Protein AF-M0NDG3-F1 (afdb_monomer_lite)

Organism: NCBI:txid1227457

Secondary structure (DSSP, 8-state):
----------------------------------------------HHHHS--------HHHHHHHHHHHHHHHHHHHHTTPPP--IIIIIHHHHHHHHHHHHHH--HHHHHHHHHHHH--

Sequence (121 aa):
MSDDWGDASGIEGNYEDDEEESNEMNETAETNSLNGTNETRKTKTNIKEEWNGRTIYVPDEILDELEDTYLESQLKLRKAGQDEFKKNRHFYPLVVQFGLEALSDADDDEIQTRLAEISDE

Foldseek 3Di:
DDDDPDDDDDDPDPPPDDDDDDDPPDPDDDDDDDDDDDDDDPPPDDCVVVDDDDDDDDDPVVVVVLVVVLVVVQVVCVVVVHDRDDCVPPSVVVVVVVVVVVVVPDDPVRVVVVVCVRVVD

Radius of gyration: 22.17 Å; chains: 1; bounding box: 44×66×52 Å

InterPro domains:
  IPR058474 Domain of unknown function DUF8160 [PF26492] (1-120)

Structure (mmCIF, N/CA/C/O backbone):
data_AF-M0NDG3-F1
#
_entry.id   AF-M0NDG3-F1
#
loop_
_atom_site.group_PDB
_atom_site.id
_atom_site.type_symbol
_atom_site.label_atom_id
_atom_site.label_alt_id
_atom_site.label_comp_id
_atom_site.label_asym_id
_atom_site.label_entity_id
_atom_site.label_seq_id
_atom_site.pdbx_PDB_ins_code
_atom_site.Cartn_x
_atom_site.Cartn_y
_atom_site.Cartn_z
_atom_site.occupancy
_atom_site.B_iso_or_equiv
_atom_site.auth_seq_id
_atom_site.auth_comp_id
_atom_site.auth_asym_id
_atom_site.auth_atom_id
_atom_site.pdbx_PDB_model_num
ATOM 1 N N . MET A 1 1 ? -21.869 48.438 -16.225 1.00 44.00 1 MET A N 1
ATOM 2 C CA . MET A 1 1 ? -22.841 47.901 -15.256 1.00 44.00 1 MET A CA 1
ATOM 3 C C . MET A 1 1 ? -22.377 46.486 -14.994 1.00 44.00 1 MET A C 1
ATOM 5 O O . MET A 1 1 ? -22.236 45.751 -15.960 1.00 44.00 1 MET A O 1
ATOM 9 N N . SER A 1 2 ? -21.942 46.223 -13.764 1.00 44.12 2 SER A N 1
ATOM 10 C CA . SER A 1 2 ? -21.355 44.956 -13.328 1.00 44.12 2 SER A CA 1
ATOM 11 C C . SER A 1 2 ? -22.461 44.069 -12.766 1.00 44.12 2 SER A C 1
ATOM 13 O O . SER A 1 2 ? -23.219 44.551 -11.931 1.00 44.12 2 SER A O 1
ATOM 15 N N . ASP A 1 3 ? -22.520 42.815 -13.197 1.00 57.31 3 ASP A N 1
ATOM 16 C CA . ASP A 1 3 ? -23.228 41.730 -12.510 1.00 57.31 3 ASP A CA 1
ATOM 17 C C . ASP A 1 3 ? -22.161 41.046 -11.627 1.00 57.31 3 ASP A C 1
ATOM 19 O O . ASP A 1 3 ? -21.238 40.429 -12.153 1.00 57.31 3 ASP A O 1
ATOM 23 N N . ASP A 1 4 ? -22.003 41.339 -10.334 1.00 45.69 4 ASP A N 1
ATOM 24 C CA . ASP A 1 4 ? -22.879 41.055 -9.181 1.00 45.69 4 ASP A CA 1
ATOM 25 C C . ASP A 1 4 ? -23.364 39.599 -9.103 1.00 45.69 4 ASP A C 1
ATOM 27 O O . ASP A 1 4 ? -24.552 39.300 -9.140 1.00 45.69 4 ASP A O 1
ATOM 31 N N . TRP A 1 5 ? -22.406 38.675 -8.993 1.00 57.19 5 TRP A N 1
ATOM 32 C CA . TRP A 1 5 ? -22.648 37.348 -8.429 1.00 57.19 5 TRP A CA 1
ATOM 33 C C . TRP A 1 5 ? -22.132 37.33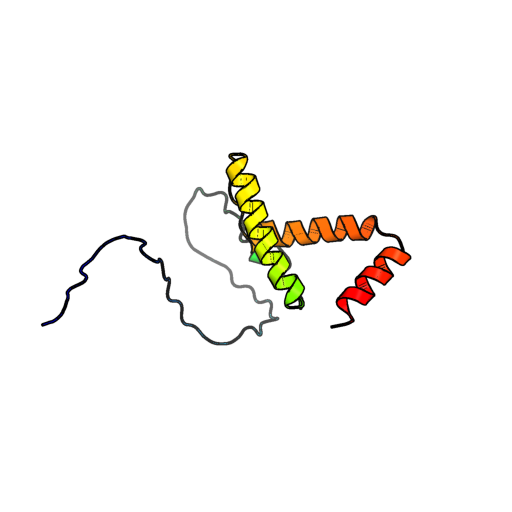2 -6.993 1.00 57.19 5 TRP A C 1
ATOM 35 O O . TRP A 1 5 ? -20.989 36.967 -6.720 1.00 57.19 5 TRP A O 1
ATOM 45 N N . GLY A 1 6 ? -22.993 37.804 -6.094 1.00 42.00 6 GLY A N 1
ATOM 46 C CA . GLY A 1 6 ? -22.851 37.649 -4.657 1.00 42.00 6 GLY A CA 1
ATOM 47 C C . GLY A 1 6 ? -23.224 36.235 -4.204 1.00 42.00 6 GLY A C 1
ATOM 48 O O . GLY A 1 6 ? -24.318 35.751 -4.472 1.00 42.00 6 GLY A O 1
ATOM 49 N N . ASP A 1 7 ? -22.272 35.643 -3.492 1.00 48.56 7 ASP A N 1
ATOM 50 C CA . ASP A 1 7 ? -22.421 34.901 -2.240 1.00 48.56 7 ASP A CA 1
ATOM 51 C C . ASP A 1 7 ? -23.220 33.581 -2.142 1.00 48.56 7 ASP A C 1
ATOM 53 O O . ASP A 1 7 ? -24.439 33.509 -2.277 1.00 48.56 7 ASP A O 1
ATOM 57 N N . ALA A 1 8 ? -22.458 32.586 -1.663 1.00 46.22 8 ALA A N 1
ATOM 58 C CA . ALA A 1 8 ? -22.769 31.688 -0.546 1.00 46.22 8 ALA A CA 1
ATOM 59 C C . ALA A 1 8 ? -23.136 30.226 -0.856 1.00 46.22 8 ALA A C 1
ATOM 61 O O . ALA A 1 8 ? -24.298 29.839 -0.960 1.00 46.22 8 ALA A O 1
ATOM 62 N N . SER A 1 9 ? -22.103 29.378 -0.832 1.00 45.03 9 SER A N 1
ATOM 63 C CA . SER A 1 9 ? -22.048 28.093 -0.105 1.00 45.03 9 SER A CA 1
ATOM 64 C C . SER A 1 9 ? -20.579 27.641 -0.152 1.00 45.03 9 SER A C 1
ATOM 66 O O . SER A 1 9 ? -20.101 27.217 -1.192 1.00 45.03 9 SER A O 1
ATOM 68 N N . GLY A 1 10 ? -19.747 27.870 0.862 1.00 48.66 10 GLY A N 1
ATOM 69 C CA . GLY A 1 10 ? -19.919 27.334 2.208 1.00 48.66 10 GLY A CA 1
ATOM 70 C C . GLY A 1 10 ? -19.136 26.026 2.369 1.00 48.66 10 GLY A C 1
ATOM 71 O O . GLY A 1 10 ? -19.715 25.022 2.766 1.00 48.66 10 GLY A O 1
ATOM 72 N N . ILE A 1 11 ? -17.840 26.022 2.035 1.00 45.09 11 ILE A N 1
ATOM 73 C CA . ILE A 1 11 ? -16.884 25.085 2.629 1.00 45.09 11 ILE A CA 1
ATOM 74 C C . ILE A 1 11 ? -15.667 25.901 3.061 1.00 45.09 11 ILE A C 1
ATOM 76 O O . ILE A 1 11 ? -14.897 26.422 2.258 1.00 45.09 11 ILE A O 1
ATOM 80 N N . GLU A 1 12 ? -15.617 26.146 4.362 1.00 47.12 12 GLU A N 1
ATOM 81 C CA . GLU A 1 12 ? -14.532 26.816 5.059 1.00 47.12 12 GLU A CA 1
ATOM 82 C C . GLU A 1 12 ? -13.317 25.891 4.973 1.00 47.12 12 GLU A C 1
ATOM 84 O O . GLU A 1 12 ? -13.239 24.861 5.644 1.00 47.12 12 GLU A O 1
ATOM 89 N N . GLY A 1 13 ? -12.425 26.199 4.033 1.00 38.66 13 GLY A N 1
ATOM 90 C CA . GLY A 1 13 ? -11.143 25.530 3.910 1.00 38.66 13 GLY A CA 1
ATOM 91 C C . GLY A 1 13 ? -10.324 25.818 5.158 1.00 38.66 13 GLY A C 1
ATOM 92 O O . GLY A 1 13 ? -9.910 26.953 5.379 1.00 38.66 13 GLY A O 1
ATOM 93 N N . ASN A 1 14 ? -10.091 24.786 5.965 1.00 39.59 14 ASN A N 1
ATOM 94 C CA . ASN A 1 14 ? -9.064 24.809 6.996 1.00 39.59 14 ASN A CA 1
ATOM 95 C C . ASN A 1 14 ? -7.697 24.706 6.304 1.00 39.59 14 ASN A C 1
ATOM 97 O O . ASN A 1 14 ? -7.103 23.631 6.241 1.00 39.59 14 ASN A O 1
ATOM 101 N N . TYR A 1 15 ? -7.256 25.811 5.703 1.00 47.53 15 TYR A N 1
ATOM 102 C CA . TYR A 1 15 ? -5.871 25.999 5.299 1.00 47.53 15 TYR A CA 1
ATOM 103 C C . TYR A 1 15 ? -5.102 26.389 6.560 1.00 47.53 15 TYR A C 1
ATOM 105 O O . TYR A 1 15 ? -5.072 27.556 6.944 1.00 47.53 15 TYR A O 1
ATOM 113 N N . GLU A 1 16 ? -4.542 25.394 7.244 1.00 45.94 16 GLU A N 1
ATOM 114 C CA . GLU A 1 16 ? -3.401 25.647 8.117 1.00 45.94 16 GLU A CA 1
ATOM 115 C C . GLU A 1 16 ? -2.205 25.878 7.190 1.00 45.94 16 GLU A C 1
ATOM 117 O O . GLU A 1 16 ? -1.635 24.956 6.608 1.00 45.94 16 GLU A O 1
ATOM 122 N N . ASP A 1 17 ? -1.971 27.166 6.960 1.00 47.53 17 ASP A N 1
ATOM 123 C CA . ASP A 1 17 ? -0.785 27.763 6.372 1.00 47.53 17 ASP A CA 1
ATOM 124 C C . ASP A 1 17 ? 0.394 27.530 7.327 1.00 47.53 17 ASP A C 1
ATOM 126 O O . ASP A 1 17 ? 0.539 28.239 8.318 1.00 47.53 17 ASP A O 1
ATOM 130 N N . ASP A 1 18 ? 1.189 26.499 7.056 1.00 45.69 18 ASP A N 1
ATOM 131 C CA . ASP A 1 18 ? 2.545 26.358 7.589 1.00 45.69 18 ASP A CA 1
ATOM 132 C C . ASP A 1 18 ? 3.503 26.362 6.388 1.00 45.69 18 ASP A C 1
ATOM 134 O O . ASP A 1 18 ? 3.941 25.325 5.881 1.00 45.69 18 ASP A O 1
ATOM 138 N N . GLU A 1 19 ? 3.791 27.568 5.892 1.00 48.62 19 GLU A N 1
ATOM 139 C CA . GLU A 1 19 ? 5.003 27.839 5.126 1.00 48.62 19 GLU A CA 1
ATOM 140 C C . GLU A 1 19 ? 6.218 27.678 6.053 1.00 48.62 19 GLU A C 1
ATOM 142 O O . GLU A 1 19 ? 6.589 28.622 6.741 1.00 48.62 19 GLU A O 1
ATOM 147 N N . GLU A 1 20 ? 6.887 26.522 6.029 1.00 40.03 20 GLU A N 1
ATOM 148 C CA . GLU A 1 20 ? 8.343 26.477 6.215 1.00 40.03 20 GLU A CA 1
ATOM 149 C C . GLU A 1 20 ? 8.986 25.503 5.219 1.00 40.03 20 GLU A C 1
ATOM 151 O O . GLU A 1 20 ? 8.913 24.277 5.309 1.00 40.03 20 GLU A O 1
ATOM 156 N N . GLU A 1 21 ? 9.616 26.118 4.222 1.00 38.31 21 GLU A N 1
ATOM 157 C CA . GLU A 1 21 ? 10.570 25.530 3.301 1.00 38.31 21 GLU A CA 1
ATOM 158 C C . GLU A 1 21 ? 11.855 25.113 4.046 1.00 38.31 21 GLU A C 1
ATOM 160 O O . GLU A 1 21 ? 12.383 25.841 4.885 1.00 38.31 21 GLU A O 1
ATOM 165 N N . SER A 1 22 ? 12.428 23.996 3.594 1.00 42.53 22 SER A N 1
ATOM 166 C CA . SER A 1 22 ? 13.827 23.563 3.741 1.00 42.53 22 SER A CA 1
ATOM 167 C C . SER A 1 22 ? 14.227 22.677 4.938 1.00 42.53 22 SER A C 1
ATOM 169 O O . SER A 1 22 ? 14.187 23.053 6.104 1.00 42.53 22 SER A O 1
ATOM 171 N N . ASN A 1 23 ? 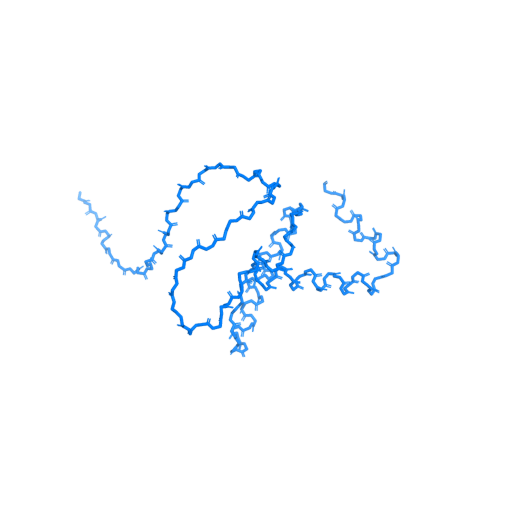14.795 21.527 4.542 1.00 45.31 23 ASN A N 1
ATOM 172 C CA . ASN A 1 23 ? 15.724 20.632 5.248 1.00 45.31 23 ASN A CA 1
ATOM 173 C C . ASN A 1 23 ? 15.146 19.358 5.883 1.00 45.31 23 ASN A C 1
ATOM 175 O O . ASN A 1 23 ? 15.139 19.203 7.099 1.00 45.31 23 ASN A O 1
ATOM 179 N N . GLU A 1 24 ? 14.866 18.349 5.052 1.00 34.59 24 GLU A N 1
ATOM 180 C CA . GLU A 1 24 ? 14.970 16.942 5.473 1.00 34.59 24 GLU A CA 1
ATOM 181 C C . GLU A 1 24 ? 16.303 16.332 5.003 1.00 34.59 24 GLU A C 1
ATOM 183 O O . GLU A 1 24 ? 16.382 15.471 4.132 1.00 34.59 24 GLU A O 1
ATOM 188 N N . MET A 1 25 ? 17.392 16.788 5.623 1.00 47.44 25 MET A N 1
ATOM 189 C CA . MET A 1 25 ? 18.462 15.877 6.020 1.00 47.44 25 MET A CA 1
ATOM 190 C C . MET A 1 25 ? 18.403 15.808 7.538 1.00 47.44 25 MET A C 1
ATOM 192 O O . MET A 1 25 ? 18.797 16.769 8.193 1.00 47.44 25 MET A O 1
ATOM 196 N N . 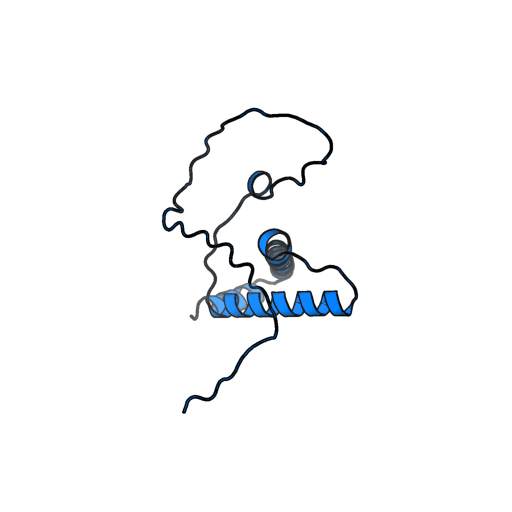ASN A 1 26 ? 17.943 14.697 8.112 1.00 37.59 26 ASN A N 1
ATOM 197 C CA . ASN A 1 26 ? 18.398 14.372 9.456 1.00 37.59 26 ASN A CA 1
ATOM 198 C C . ASN A 1 26 ? 18.363 12.872 9.756 1.00 37.59 26 ASN A C 1
ATOM 200 O O . ASN A 1 26 ? 17.417 12.332 10.324 1.00 37.59 26 ASN A O 1
ATOM 204 N N . GLU A 1 27 ? 19.464 12.216 9.410 1.00 42.31 27 GLU A N 1
ATOM 205 C CA . GLU A 1 27 ? 19.986 11.111 10.196 1.00 42.31 27 GLU A CA 1
ATOM 206 C C . GLU A 1 27 ? 20.777 11.729 11.361 1.00 42.31 27 GLU A C 1
ATOM 208 O O . GLU A 1 27 ? 21.945 12.062 11.202 1.00 42.31 27 GLU A O 1
ATOM 213 N N . THR A 1 28 ? 20.157 11.960 12.522 1.00 35.47 28 THR A N 1
ATOM 214 C CA . THR A 1 28 ? 20.878 12.158 13.793 1.00 35.47 28 THR A CA 1
ATOM 215 C C . THR A 1 28 ? 19.938 11.882 14.963 1.00 35.47 28 THR A C 1
ATOM 217 O O . THR A 1 28 ? 18.957 12.584 15.202 1.00 35.47 28 THR A O 1
ATOM 220 N N . ALA A 1 29 ? 20.262 10.831 15.710 1.00 48.97 29 ALA A N 1
ATOM 221 C CA . ALA A 1 29 ? 19.744 10.607 17.044 1.00 48.97 29 ALA A CA 1
ATOM 222 C C . ALA A 1 29 ? 20.309 11.675 17.984 1.00 48.97 29 ALA A C 1
ATOM 224 O O . ALA A 1 29 ? 21.512 11.667 18.206 1.00 48.97 29 ALA A O 1
ATOM 225 N N . GLU A 1 30 ? 19.470 12.519 18.587 1.00 33.19 30 GLU A N 1
ATOM 226 C CA . GLU A 1 30 ? 19.783 13.147 19.874 1.00 33.19 30 GLU A CA 1
ATOM 227 C C . GLU A 1 30 ? 18.532 13.278 20.746 1.00 33.19 30 GLU A C 1
ATOM 229 O O . GLU A 1 30 ? 17.475 13.774 20.361 1.00 33.19 30 GLU A O 1
ATOM 234 N N . THR A 1 31 ? 18.689 12.763 21.958 1.00 42.78 31 THR A N 1
ATOM 235 C CA . THR A 1 31 ? 17.764 12.804 23.078 1.00 42.78 31 THR A CA 1
ATOM 236 C C . THR A 1 31 ? 17.639 14.222 23.623 1.00 42.78 31 THR A C 1
ATOM 238 O O . THR A 1 31 ? 18.661 14.839 23.915 1.00 42.78 31 THR A O 1
ATOM 241 N N . ASN A 1 32 ? 16.427 14.688 23.930 1.00 40.81 32 ASN A N 1
ATOM 242 C CA . ASN A 1 32 ? 16.274 15.663 25.008 1.00 40.81 32 ASN A CA 1
ATOM 243 C C . ASN A 1 32 ? 14.965 15.456 25.775 1.00 40.81 32 ASN A C 1
ATOM 245 O O . ASN A 1 32 ? 13.887 15.333 25.203 1.00 40.81 32 ASN A O 1
ATOM 249 N N . SER A 1 33 ? 15.101 15.351 27.093 1.00 41.12 33 SER A N 1
ATOM 250 C CA . SER A 1 33 ? 14.068 14.926 28.034 1.00 41.12 33 SER A CA 1
ATOM 251 C C . SER A 1 33 ? 13.614 16.095 28.918 1.00 41.12 33 SER A C 1
ATOM 253 O O . SER A 1 33 ? 14.451 16.902 29.317 1.00 41.12 33 SER A O 1
ATOM 255 N N . LEU A 1 34 ? 12.330 16.044 29.321 1.00 44.66 34 LEU A N 1
ATOM 256 C CA . LEU A 1 34 ? 11.664 16.707 30.471 1.00 44.66 34 LEU A CA 1
ATOM 257 C C . LEU A 1 34 ? 11.261 18.190 30.252 1.00 44.66 34 LEU A C 1
ATOM 259 O O . LEU A 1 34 ? 12.035 18.969 29.723 1.00 44.66 34 LEU A O 1
ATOM 263 N N . ASN A 1 35 ? 10.090 18.706 30.668 1.00 43.69 35 ASN A N 1
ATOM 264 C CA . ASN A 1 35 ? 9.144 18.306 31.723 1.00 43.69 35 ASN A CA 1
ATOM 265 C C . ASN A 1 35 ? 7.823 19.128 31.607 1.00 43.69 35 ASN A C 1
ATOM 267 O O . ASN A 1 35 ? 7.905 20.297 31.233 1.00 43.69 35 ASN A O 1
ATOM 271 N N . GLY A 1 36 ? 6.647 18.615 32.032 1.00 34.69 36 GLY A N 1
ATOM 272 C CA . GLY A 1 36 ? 5.472 19.489 32.278 1.00 34.69 36 GLY A CA 1
ATOM 273 C C . GLY A 1 36 ? 4.039 18.905 32.316 1.00 34.69 36 GLY A C 1
ATOM 274 O O . GLY A 1 36 ? 3.235 19.250 31.465 1.00 34.69 36 GLY A O 1
ATOM 275 N N . THR A 1 37 ? 3.706 18.132 33.360 1.00 38.31 37 THR A N 1
ATOM 276 C CA . THR A 1 37 ? 2.451 18.218 34.165 1.00 38.31 37 THR A CA 1
ATOM 277 C C . THR A 1 37 ? 1.056 17.810 33.596 1.00 38.31 37 THR A C 1
ATOM 279 O O . THR A 1 37 ? 0.478 18.476 32.746 1.00 38.31 37 THR A O 1
ATOM 282 N N . ASN A 1 38 ? 0.455 16.818 34.288 1.00 38.84 38 ASN A N 1
ATOM 283 C CA . ASN A 1 38 ? -0.976 16.482 34.508 1.00 38.84 38 ASN A CA 1
ATOM 284 C C . ASN A 1 38 ? -1.757 15.524 33.568 1.00 38.84 38 ASN A C 1
ATOM 286 O O . ASN A 1 38 ? -2.338 15.903 32.559 1.00 38.84 38 ASN A O 1
ATOM 290 N N . GLU A 1 39 ? -1.839 14.277 34.054 1.00 44.25 39 GLU A N 1
ATOM 291 C CA . GLU A 1 39 ? -3.005 13.385 34.224 1.00 44.25 39 GLU A CA 1
ATOM 292 C C . GLU A 1 39 ? -4.027 13.142 33.087 1.00 44.25 39 GLU A C 1
ATOM 294 O O . GLU A 1 39 ? -4.764 14.009 32.630 1.00 44.25 39 GLU A O 1
ATOM 299 N N . THR A 1 40 ? -4.204 11.844 32.797 1.00 47.12 40 THR A N 1
ATOM 300 C CA . THR A 1 40 ? -5.364 11.189 32.151 1.00 47.12 40 THR A CA 1
ATOM 301 C C . THR A 1 40 ? -5.590 11.379 30.654 1.00 47.12 40 THR A C 1
ATOM 303 O O . THR A 1 40 ? -6.702 11.605 30.192 1.00 47.12 40 THR A O 1
ATOM 306 N N . ARG A 1 41 ? -4.579 11.068 29.846 1.00 48.19 41 ARG A N 1
ATOM 307 C CA . ARG A 1 41 ? -4.813 10.382 28.567 1.00 48.19 41 ARG A CA 1
ATOM 308 C C . ARG A 1 41 ? -3.784 9.270 28.489 1.00 48.19 41 ARG A C 1
ATOM 310 O O . ARG A 1 41 ? -2.600 9.569 28.580 1.00 48.19 41 ARG A O 1
ATOM 317 N N . LYS A 1 42 ? -4.202 8.003 28.359 1.00 51.56 42 LYS A N 1
ATOM 318 C CA . LYS A 1 42 ? -3.300 6.967 27.831 1.00 51.56 42 LYS A CA 1
ATOM 319 C C . LYS A 1 42 ? -2.768 7.553 26.532 1.00 51.56 42 LYS A C 1
ATOM 321 O O . LYS A 1 42 ? -3.544 7.761 25.600 1.00 51.56 42 LYS A O 1
ATOM 326 N N . THR A 1 43 ? -1.520 7.993 26.561 1.00 47.84 43 THR A N 1
ATOM 327 C CA . THR A 1 43 ? -0.916 8.769 25.494 1.00 47.84 43 THR A CA 1
ATOM 328 C C . THR A 1 43 ? -0.980 7.890 24.264 1.00 47.84 43 THR A C 1
ATOM 330 O O . THR A 1 43 ? -0.469 6.774 24.249 1.00 47.84 43 THR A O 1
ATOM 333 N N . LYS A 1 44 ? -1.733 8.343 23.264 1.00 58.25 44 LYS A N 1
ATOM 334 C CA . LYS A 1 44 ? -1.751 7.732 21.944 1.00 58.25 44 LYS A CA 1
ATOM 335 C C . LYS A 1 44 ? -0.308 7.866 21.465 1.00 58.25 44 LYS A C 1
ATOM 337 O O . LYS A 1 44 ? 0.098 8.975 21.134 1.00 58.25 44 LYS A O 1
ATOM 342 N N . THR A 1 45 ? 0.476 6.798 21.586 1.00 60.94 45 THR A N 1
ATOM 343 C CA . THR A 1 45 ? 1.909 6.811 21.293 1.00 60.94 45 THR A CA 1
ATOM 344 C C . THR A 1 45 ? 2.107 7.395 19.898 1.00 60.94 45 THR A C 1
ATOM 346 O O . THR A 1 45 ? 1.379 7.068 18.943 1.00 60.94 45 THR A O 1
ATOM 349 N N . ASN A 1 46 ? 3.001 8.377 19.816 1.00 73.12 46 ASN A N 1
ATOM 350 C CA . ASN A 1 46 ? 3.355 9.022 18.567 1.00 73.12 46 ASN A CA 1
ATOM 351 C C . ASN A 1 46 ? 4.041 7.966 17.695 1.00 73.12 46 ASN A C 1
ATOM 353 O O . ASN A 1 46 ? 5.070 7.429 18.089 1.00 73.12 46 ASN A O 1
ATOM 357 N N . ILE A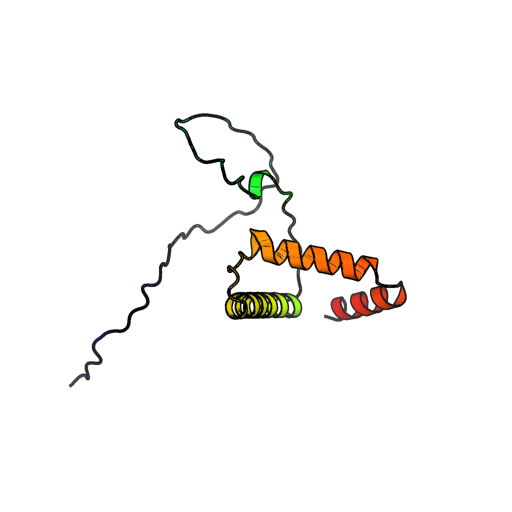 1 47 ? 3.482 7.639 16.524 1.00 74.00 47 ILE A N 1
ATOM 358 C CA . ILE A 1 47 ? 4.071 6.593 15.665 1.00 74.00 47 ILE A CA 1
ATOM 359 C C . ILE A 1 47 ? 5.501 6.885 15.264 1.00 74.00 47 ILE A C 1
ATOM 361 O O . ILE A 1 47 ? 6.251 5.950 15.027 1.00 74.00 47 ILE A O 1
ATOM 365 N N . LYS A 1 48 ? 5.881 8.163 15.207 1.00 72.50 48 LYS A N 1
ATOM 366 C CA . LYS A 1 48 ? 7.244 8.554 14.867 1.00 72.50 48 LYS A CA 1
ATOM 367 C C . LYS A 1 48 ? 8.252 8.134 15.943 1.00 72.50 48 LYS A C 1
ATOM 369 O O . LYS A 1 48 ? 9.422 7.983 15.637 1.00 72.50 48 LYS A O 1
ATOM 374 N N . GLU A 1 49 ? 7.802 7.947 17.184 1.00 73.62 49 GLU A N 1
ATOM 375 C CA . GLU A 1 49 ? 8.641 7.520 18.311 1.00 73.62 49 GLU A CA 1
ATOM 376 C C . GLU A 1 49 ? 8.666 5.993 18.475 1.00 73.62 49 GLU A C 1
ATOM 378 O O . GLU A 1 49 ? 9.601 5.451 19.057 1.00 73.62 49 GLU A O 1
ATOM 383 N N . GLU A 1 50 ? 7.641 5.292 17.981 1.00 80.06 50 GLU A N 1
ATOM 384 C CA . GLU A 1 50 ? 7.478 3.845 18.167 1.00 80.06 50 GLU A CA 1
ATOM 385 C C . GLU A 1 50 ? 7.906 3.033 16.935 1.00 80.06 50 GLU A C 1
ATOM 387 O O . GLU A 1 50 ? 8.314 1.879 17.070 1.00 80.06 50 GLU A O 1
ATOM 392 N N . TRP A 1 51 ? 7.778 3.594 15.729 1.00 87.69 51 TRP A N 1
ATOM 393 C CA . TRP A 1 51 ? 7.963 2.862 14.475 1.00 87.69 51 TRP A CA 1
ATOM 394 C C . TRP A 1 51 ? 9.198 3.334 13.714 1.00 87.69 51 TRP A C 1
ATOM 396 O O . TRP A 1 51 ? 9.513 4.521 13.660 1.00 87.69 51 TRP A O 1
ATOM 406 N N . ASN A 1 52 ? 9.865 2.385 13.058 1.00 86.50 52 ASN A N 1
ATOM 407 C CA . ASN A 1 52 ? 10.995 2.675 12.185 1.00 86.50 52 ASN A CA 1
ATOM 408 C C . ASN A 1 52 ? 10.475 3.179 10.835 1.00 86.50 52 ASN A C 1
ATOM 410 O O . ASN A 1 52 ? 9.943 2.402 10.041 1.00 86.50 52 ASN A O 1
ATOM 414 N N . GLY A 1 53 ? 10.619 4.481 10.587 1.00 86.50 53 GLY A N 1
ATOM 415 C CA . GLY A 1 53 ? 10.321 5.076 9.289 1.00 86.50 53 GLY A CA 1
ATOM 416 C C . GLY A 1 53 ? 11.297 4.592 8.216 1.00 86.50 53 GLY A C 1
ATOM 417 O O . GLY A 1 53 ? 12.491 4.429 8.471 1.00 86.50 53 GLY A O 1
ATOM 418 N N . ARG A 1 54 ? 10.793 4.376 7.000 1.00 88.62 54 ARG A N 1
ATOM 419 C CA . ARG A 1 54 ? 11.612 4.060 5.830 1.00 88.62 54 ARG A CA 1
ATOM 420 C C . ARG A 1 54 ? 11.129 4.873 4.640 1.00 88.62 54 ARG A C 1
ATOM 422 O O . ARG A 1 54 ? 9.944 4.847 4.326 1.00 88.62 54 ARG A O 1
ATOM 429 N N . THR A 1 55 ? 12.060 5.545 3.974 1.00 91.31 55 THR A N 1
ATOM 430 C CA . THR A 1 55 ? 11.810 6.202 2.690 1.00 91.31 55 THR A CA 1
ATOM 431 C C . THR A 1 55 ? 12.067 5.209 1.563 1.00 91.31 55 THR A C 1
ATOM 433 O O . THR A 1 55 ? 13.082 4.504 1.573 1.00 91.31 55 THR A O 1
ATOM 436 N N . ILE A 1 56 ? 11.140 5.148 0.612 1.00 89.38 56 ILE A N 1
ATOM 437 C CA . ILE A 1 56 ? 11.225 4.340 -0.606 1.00 89.38 56 ILE A CA 1
ATOM 438 C C . ILE A 1 56 ? 10.902 5.226 -1.808 1.00 89.38 56 ILE A C 1
ATOM 440 O O . ILE A 1 56 ? 10.143 6.185 -1.677 1.00 89.38 56 ILE A O 1
ATOM 444 N N . TYR A 1 57 ? 11.484 4.904 -2.958 1.00 91.00 57 TYR A N 1
ATOM 445 C CA . TYR A 1 57 ? 11.108 5.506 -4.233 1.00 91.00 57 TYR A CA 1
ATOM 446 C C . TYR A 1 57 ? 10.066 4.608 -4.884 1.00 91.00 57 TYR A C 1
ATOM 448 O O . TYR A 1 57 ? 10.250 3.392 -4.932 1.00 91.00 57 TYR A O 1
ATOM 456 N N . VAL A 1 58 ? 8.971 5.211 -5.326 1.00 90.75 58 VAL A N 1
ATOM 457 C CA . VAL A 1 58 ? 7.842 4.526 -5.950 1.00 90.75 58 VAL A CA 1
ATOM 458 C C . VAL A 1 58 ? 7.609 5.216 -7.293 1.00 90.75 58 VAL A C 1
ATOM 460 O O . VAL A 1 58 ? 7.578 6.448 -7.294 1.00 90.75 58 VAL A O 1
ATOM 463 N N . PRO A 1 59 ? 7.505 4.469 -8.404 1.00 92.12 59 PRO A N 1
ATOM 464 C CA . PRO A 1 59 ? 7.168 5.049 -9.698 1.00 92.12 59 PRO A CA 1
ATOM 465 C C . PRO A 1 59 ? 5.809 5.751 -9.693 1.00 92.12 59 PRO A C 1
ATOM 467 O O . PRO A 1 59 ? 4.926 5.386 -8.910 1.00 92.12 59 PRO A O 1
ATOM 470 N N . ASP A 1 60 ? 5.643 6.743 -10.567 1.00 91.81 60 ASP A N 1
ATOM 471 C CA . ASP A 1 60 ? 4.458 7.609 -10.586 1.00 91.81 60 ASP A CA 1
ATOM 472 C C . ASP A 1 60 ? 3.174 6.805 -10.844 1.00 91.81 60 ASP A C 1
ATOM 474 O O . ASP A 1 60 ? 2.172 7.022 -10.165 1.00 91.81 60 ASP A O 1
ATOM 478 N N . GLU A 1 61 ? 3.223 5.802 -11.728 1.00 90.50 61 GLU A N 1
ATOM 479 C CA . GLU A 1 61 ? 2.073 4.930 -12.007 1.00 90.50 61 GLU A CA 1
ATOM 480 C C . GLU A 1 61 ? 1.588 4.191 -10.747 1.00 90.50 61 GLU A C 1
ATOM 482 O O . GLU A 1 61 ? 0.388 4.113 -10.475 1.00 90.50 61 GLU A O 1
ATOM 487 N N . ILE A 1 62 ? 2.524 3.706 -9.924 1.00 92.56 62 ILE A N 1
ATOM 488 C CA . ILE A 1 62 ? 2.204 3.034 -8.659 1.00 92.56 62 ILE A CA 1
ATOM 489 C C . ILE A 1 62 ? 1.725 4.053 -7.614 1.00 92.56 62 ILE A C 1
ATOM 491 O O . ILE A 1 62 ? 0.854 3.737 -6.803 1.00 92.56 62 ILE A O 1
ATOM 495 N N . LEU A 1 63 ? 2.264 5.278 -7.604 1.00 92.38 63 LEU A N 1
ATOM 496 C CA . LEU A 1 63 ? 1.788 6.341 -6.711 1.00 92.38 63 LEU A CA 1
ATOM 497 C C . LEU A 1 63 ? 0.327 6.710 -6.990 1.00 92.38 63 LEU A C 1
ATOM 499 O O . LEU A 1 63 ? -0.446 6.855 -6.039 1.00 92.38 63 LEU A O 1
ATOM 503 N N . ASP A 1 64 ? -0.053 6.810 -8.262 1.00 94.38 64 ASP A N 1
ATOM 504 C CA . ASP A 1 64 ? -1.432 7.075 -8.667 1.00 94.38 64 ASP A CA 1
ATOM 505 C C . ASP A 1 64 ? -2.361 5.926 -8.233 1.00 94.38 64 ASP A C 1
ATOM 507 O O . ASP A 1 64 ? -3.394 6.162 -7.597 1.00 94.38 64 ASP A O 1
ATOM 511 N N . GLU A 1 65 ? -1.956 4.670 -8.456 1.00 95.44 65 GLU A N 1
ATOM 512 C CA . GLU A 1 65 ? -2.731 3.496 -8.029 1.00 95.44 65 GLU A CA 1
ATOM 513 C C . GLU A 1 65 ? -2.897 3.422 -6.497 1.00 95.44 65 GLU A C 1
ATOM 515 O O . GLU A 1 65 ? -3.960 3.037 -5.990 1.00 95.44 65 GLU A O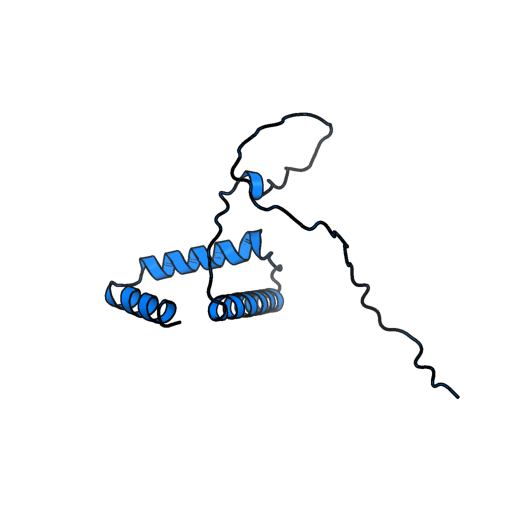 1
ATOM 520 N N . LEU A 1 66 ? -1.880 3.827 -5.728 1.00 95.94 66 LEU A N 1
ATOM 521 C CA . LEU A 1 66 ? -1.967 3.917 -4.269 1.00 95.94 66 LEU A CA 1
ATOM 522 C C . LEU A 1 66 ? -3.023 4.937 -3.822 1.00 95.94 66 LEU A C 1
ATOM 524 O O . LEU A 1 66 ? -3.755 4.672 -2.861 1.00 95.94 66 LEU A O 1
ATOM 528 N N . GLU A 1 67 ? -3.118 6.088 -4.490 1.00 95.44 67 GLU A N 1
ATOM 529 C CA . GLU A 1 67 ? -4.106 7.115 -4.152 1.00 95.44 67 GLU A CA 1
ATOM 530 C C . GLU A 1 67 ? -5.531 6.635 -4.434 1.00 95.44 67 GLU A C 1
ATOM 532 O O . GLU A 1 67 ? -6.402 6.722 -3.557 1.00 95.44 67 GLU A O 1
ATOM 537 N N . ASP A 1 68 ? -5.755 6.055 -5.612 1.00 97.62 68 ASP A N 1
ATOM 538 C CA . ASP A 1 68 ? -7.052 5.500 -5.995 1.00 97.62 68 ASP A CA 1
ATOM 539 C C . ASP A 1 68 ? -7.474 4.386 -5.029 1.00 97.62 68 ASP A C 1
ATOM 541 O O . ASP A 1 68 ? -8.569 4.424 -4.454 1.00 97.62 68 ASP A O 1
ATOM 545 N N . THR A 1 69 ? -6.566 3.453 -4.731 1.00 97.75 69 THR A N 1
ATOM 546 C CA . THR A 1 69 ? -6.812 2.352 -3.790 1.00 97.75 69 THR A CA 1
ATOM 547 C C . THR A 1 69 ? -7.167 2.861 -2.392 1.00 97.75 69 THR A C 1
ATOM 549 O O . THR A 1 69 ? -8.039 2.295 -1.714 1.00 97.75 69 THR A O 1
ATOM 552 N N . TYR A 1 70 ? -6.529 3.942 -1.932 1.00 97.44 70 TYR A N 1
ATOM 553 C CA . TYR A 1 70 ? -6.871 4.574 -0.661 1.00 97.44 70 TYR A CA 1
ATOM 554 C C . TYR A 1 70 ? -8.312 5.100 -0.671 1.00 97.44 70 TYR A C 1
ATOM 556 O O . TYR A 1 70 ? -9.090 4.774 0.233 1.00 97.44 70 TYR A O 1
ATOM 564 N N . LEU A 1 71 ? -8.690 5.879 -1.688 1.00 97.31 71 LEU A N 1
ATOM 565 C CA . LEU A 1 71 ? -10.027 6.469 -1.800 1.00 97.31 71 LEU A CA 1
ATOM 566 C C . LEU A 1 71 ? -11.119 5.400 -1.934 1.00 97.31 71 LEU A C 1
ATOM 568 O O . LEU A 1 71 ? -12.160 5.481 -1.269 1.00 97.31 71 LEU A O 1
ATOM 572 N N . GLU A 1 72 ? -10.872 4.362 -2.729 1.00 97.56 72 GLU A N 1
ATOM 573 C CA . GLU A 1 72 ? -11.784 3.230 -2.880 1.00 97.56 72 GLU A CA 1
ATOM 574 C C . GLU A 1 72 ? -11.978 2.467 -1.568 1.00 97.56 72 GLU A C 1
ATOM 576 O O . GLU A 1 72 ? -13.110 2.141 -1.188 1.00 97.56 72 GLU A O 1
ATOM 581 N N . SER A 1 73 ? -10.894 2.230 -0.828 1.00 96.88 73 SER A N 1
ATOM 582 C CA . SER A 1 73 ? -10.935 1.548 0.467 1.00 96.88 73 SER A CA 1
ATOM 583 C C . SER A 1 73 ? -11.737 2.341 1.504 1.00 96.88 73 SER A C 1
ATOM 585 O O . SER A 1 73 ? -12.561 1.764 2.220 1.00 96.88 73 SER A O 1
ATOM 587 N N . GLN A 1 74 ? -11.571 3.668 1.546 1.00 95.94 74 GLN A N 1
ATOM 588 C CA . GLN A 1 74 ? -12.380 4.558 2.390 1.00 95.94 74 GLN A CA 1
ATOM 589 C C . GLN A 1 74 ? -13.860 4.477 2.028 1.00 95.94 74 GLN A C 1
ATOM 591 O O . GLN A 1 74 ? -14.721 4.306 2.894 1.00 95.94 74 GLN A O 1
ATOM 596 N N . LEU A 1 75 ? -14.172 4.547 0.731 1.00 97.25 75 LEU A N 1
ATOM 597 C CA . LEU A 1 75 ? -15.543 4.455 0.248 1.00 97.25 75 LEU A CA 1
ATOM 598 C C . LEU A 1 75 ? -16.175 3.102 0.603 1.00 97.25 75 LEU A C 1
ATOM 600 O O . LEU A 1 75 ? -17.342 3.053 1.004 1.00 97.25 75 LEU A O 1
ATOM 604 N N . LYS A 1 76 ? -15.417 2.008 0.476 1.00 96.88 76 LYS A N 1
ATOM 605 C CA . LYS A 1 76 ? -15.850 0.650 0.826 1.00 96.88 76 LYS A CA 1
ATOM 606 C C . LYS A 1 76 ? -16.192 0.533 2.311 1.00 96.88 76 LYS A C 1
ATOM 608 O O . LYS A 1 76 ? -17.262 0.020 2.638 1.00 96.88 76 LYS A O 1
ATOM 613 N N . LEU A 1 77 ? -15.340 1.049 3.198 1.00 96.88 77 LEU A N 1
ATOM 614 C CA . LEU A 1 77 ? -15.590 1.051 4.644 1.00 96.88 77 LEU A CA 1
ATOM 615 C C . LEU A 1 77 ? -16.780 1.932 5.021 1.00 96.88 77 LEU A C 1
ATOM 617 O O . LEU A 1 77 ? -17.671 1.475 5.737 1.00 96.88 77 LEU A O 1
ATOM 621 N N . ARG A 1 78 ? -16.872 3.137 4.450 1.00 95.56 78 ARG A N 1
ATOM 622 C CA . ARG A 1 78 ? -18.004 4.043 4.671 1.00 95.56 78 ARG A CA 1
ATOM 623 C C . ARG A 1 78 ? -19.333 3.396 4.279 1.00 95.56 78 ARG A C 1
ATOM 625 O O . ARG A 1 78 ? -20.299 3.464 5.034 1.00 95.56 78 ARG A O 1
ATOM 632 N N . LYS A 1 79 ? -19.387 2.720 3.124 1.00 97.06 79 LYS A N 1
ATOM 633 C CA . LYS A 1 79 ? -20.575 1.964 2.680 1.00 97.06 79 LYS A CA 1
ATOM 634 C C . LYS A 1 79 ? -20.927 0.809 3.622 1.00 97.06 79 LYS A C 1
ATOM 636 O O . LYS A 1 79 ? -22.100 0.474 3.746 1.00 97.06 79 LYS A O 1
ATOM 641 N N . ALA A 1 80 ? -19.935 0.224 4.289 1.00 97.31 80 ALA A N 1
ATOM 642 C CA . ALA A 1 80 ? -20.115 -0.808 5.308 1.00 97.31 80 ALA A CA 1
ATOM 643 C C . ALA A 1 80 ? -20.409 -0.243 6.717 1.00 97.31 80 ALA A C 1
ATOM 645 O O . ALA A 1 80 ? -20.495 -1.012 7.676 1.00 97.31 80 ALA A O 1
ATOM 646 N N . GLY A 1 81 ? -20.550 1.082 6.864 1.00 95.12 81 GLY A N 1
ATOM 647 C CA . GLY A 1 81 ? -20.756 1.742 8.156 1.00 95.12 81 GLY A CA 1
ATOM 648 C C . GLY A 1 81 ? -19.560 1.619 9.104 1.00 95.12 81 GLY A C 1
ATOM 649 O O . GLY A 1 81 ? -19.748 1.647 10.317 1.00 95.12 81 GLY A O 1
ATOM 650 N N . GLN A 1 82 ? -18.360 1.410 8.560 1.00 96.00 82 GLN A N 1
ATOM 651 C CA . GLN A 1 82 ? -17.107 1.335 9.306 1.00 96.00 82 GLN A CA 1
ATOM 652 C C . GLN A 1 82 ? -16.401 2.694 9.318 1.00 96.00 82 GLN A C 1
ATOM 654 O O . GLN A 1 82 ? -16.624 3.527 8.436 1.00 96.00 82 GLN A O 1
ATOM 659 N N . ASP A 1 83 ? -15.531 2.885 10.308 1.00 92.38 83 ASP A N 1
ATOM 660 C CA . ASP A 1 83 ? -14.740 4.104 10.458 1.00 92.38 83 ASP A CA 1
ATOM 661 C C . ASP A 1 83 ? -13.706 4.266 9.334 1.00 92.38 83 ASP A C 1
ATOM 663 O O . ASP A 1 83 ? -13.124 3.301 8.830 1.00 92.38 83 ASP A O 1
ATOM 667 N N . GLU A 1 84 ? -13.447 5.523 8.982 1.00 91.38 84 GLU A N 1
ATOM 668 C CA . GLU A 1 84 ? -12.381 5.919 8.063 1.00 91.38 84 GLU A CA 1
ATOM 669 C C . GLU A 1 84 ? -10.997 5.754 8.717 1.00 91.38 84 GLU A C 1
ATOM 671 O O . GLU A 1 84 ? -10.831 5.908 9.931 1.00 91.38 84 GLU A O 1
ATOM 676 N N . PHE A 1 85 ? -9.966 5.473 7.915 1.00 93.75 85 PHE A N 1
ATOM 677 C CA . PHE A 1 85 ? -8.588 5.313 8.403 1.00 93.75 85 PHE A CA 1
ATOM 678 C C . PHE A 1 85 ? -7.640 6.401 7.883 1.00 93.75 85 PHE A C 1
ATOM 680 O O . PHE A 1 85 ? -7.959 7.170 6.989 1.00 93.75 85 PHE A O 1
ATOM 687 N N . LYS A 1 86 ? -6.444 6.507 8.467 1.00 93.50 86 LYS A N 1
ATOM 688 C CA . LYS A 1 86 ? -5.428 7.500 8.050 1.00 93.50 86 LYS A CA 1
ATOM 689 C C . LYS A 1 86 ? -4.374 6.876 7.140 1.00 93.50 86 LYS A C 1
ATOM 691 O O . LYS A 1 86 ? -3.906 5.787 7.475 1.00 93.50 86 LYS A O 1
ATOM 696 N N . LYS A 1 87 ? -3.906 7.618 6.125 1.00 92.25 87 LYS A N 1
ATOM 697 C CA . LYS A 1 87 ? -2.834 7.198 5.196 1.00 92.25 87 LYS A CA 1
ATOM 698 C C . LYS A 1 87 ? -1.590 6.651 5.915 1.00 92.25 87 LYS A C 1
ATOM 700 O O . LYS A 1 87 ? -1.381 5.446 5.966 1.00 92.25 87 LYS A O 1
ATOM 705 N N . ASN A 1 88 ? -0.835 7.518 6.594 1.00 89.75 88 ASN A N 1
ATOM 706 C CA . ASN A 1 88 ? 0.442 7.141 7.224 1.00 89.75 88 ASN A CA 1
ATOM 707 C C . ASN A 1 88 ? 0.322 6.123 8.370 1.00 89.75 88 ASN A C 1
ATOM 709 O O . ASN A 1 88 ? 1.217 5.314 8.580 1.00 89.75 88 ASN A O 1
ATOM 713 N N . ARG A 1 89 ? -0.775 6.162 9.137 1.00 90.75 89 ARG A N 1
ATOM 714 C CA . ARG A 1 89 ? -0.952 5.293 10.318 1.00 90.75 89 ARG A CA 1
ATOM 715 C C . ARG A 1 89 ? -1.507 3.908 9.965 1.00 90.75 89 ARG A C 1
ATOM 717 O O . ARG A 1 89 ? -1.313 2.998 10.761 1.00 90.75 89 ARG A O 1
ATOM 724 N N . HIS A 1 90 ? -2.218 3.765 8.843 1.00 94.38 90 HIS A N 1
ATOM 725 C CA . HIS A 1 90 ? -2.958 2.537 8.524 1.00 94.38 90 HIS A CA 1
ATOM 726 C C . HIS A 1 90 ? -2.788 2.103 7.066 1.00 94.38 90 HIS A C 1
ATOM 728 O O . HIS A 1 90 ? -2.456 0.950 6.843 1.00 94.38 90 HIS A O 1
ATOM 734 N N . PHE A 1 91 ? -2.975 3.002 6.091 1.00 96.19 91 PHE A N 1
ATOM 735 C CA . PHE A 1 91 ? -2.964 2.637 4.668 1.00 96.19 91 PHE A CA 1
ATOM 736 C C . PHE A 1 91 ? -1.627 2.050 4.213 1.00 96.19 91 PHE A C 1
ATOM 738 O O . PHE A 1 91 ? -1.587 0.903 3.789 1.00 96.19 91 PHE A O 1
ATOM 745 N N . TYR A 1 92 ? -0.531 2.807 4.338 1.00 94.25 92 TYR A N 1
ATOM 746 C CA . TYR A 1 92 ? 0.774 2.344 3.860 1.00 94.25 92 TYR A CA 1
ATOM 747 C C . TYR A 1 92 ? 1.251 1.083 4.590 1.00 94.25 92 TYR A C 1
ATOM 749 O O . TYR A 1 92 ? 1.668 0.147 3.912 1.00 94.25 92 TYR A O 1
ATOM 757 N N . PRO A 1 93 ? 1.127 0.973 5.932 1.00 94.44 93 PRO A N 1
ATOM 758 C CA . PRO A 1 93 ? 1.396 -0.292 6.609 1.00 94.44 93 PRO A CA 1
ATOM 759 C C . PRO A 1 93 ? 0.558 -1.465 6.080 1.00 94.44 93 PRO A C 1
ATOM 761 O O . PRO A 1 93 ? 1.089 -2.561 5.938 1.00 94.44 93 PRO A O 1
ATOM 764 N N . LEU A 1 94 ? -0.725 -1.246 5.765 1.00 96.19 94 LEU A N 1
ATOM 765 C CA . LEU A 1 94 ? -1.613 -2.287 5.242 1.00 96.19 94 LEU A CA 1
ATOM 766 C C . LEU A 1 94 ? -1.210 -2.730 3.829 1.00 96.19 94 LEU A C 1
ATOM 768 O O . LEU A 1 94 ? -1.185 -3.925 3.555 1.00 96.19 94 LEU A O 1
ATOM 772 N N . VAL A 1 95 ? -0.849 -1.785 2.957 1.00 96.50 95 VAL A N 1
ATOM 773 C CA . VAL A 1 95 ? -0.321 -2.085 1.618 1.00 96.50 95 VAL A CA 1
ATOM 774 C C . VAL A 1 95 ? 0.961 -2.908 1.718 1.00 96.50 95 VAL A C 1
ATOM 776 O O . VAL A 1 95 ? 1.076 -3.938 1.061 1.00 96.50 95 VAL A O 1
ATOM 779 N N . VAL A 1 96 ? 1.904 -2.503 2.578 1.00 95.31 96 VAL A N 1
ATOM 780 C CA . VAL A 1 96 ? 3.151 -3.254 2.795 1.00 95.31 96 VAL A CA 1
ATOM 781 C C . VAL A 1 96 ? 2.852 -4.655 3.320 1.00 95.31 96 VAL A C 1
ATOM 783 O O . VAL A 1 96 ? 3.449 -5.615 2.845 1.00 95.31 96 VAL A O 1
ATOM 786 N N . GLN A 1 97 ? 1.917 -4.797 4.262 1.00 96.94 97 GLN A N 1
ATOM 787 C CA . GLN A 1 97 ? 1.536 -6.104 4.786 1.00 96.94 97 GLN A CA 1
ATOM 788 C C . GLN A 1 97 ? 0.977 -7.016 3.684 1.00 96.94 97 GLN A C 1
ATOM 790 O O . GLN A 1 97 ? 1.458 -8.137 3.540 1.00 96.94 97 GLN A O 1
ATOM 795 N N . PHE A 1 98 ? 0.029 -6.536 2.875 1.00 97.44 98 PHE A N 1
ATOM 796 C CA . PHE A 1 98 ? -0.501 -7.323 1.758 1.00 97.44 98 PHE A CA 1
ATOM 797 C C . PHE A 1 98 ? 0.560 -7.633 0.701 1.00 97.44 98 PHE A C 1
ATOM 799 O O . PHE A 1 98 ? 0.572 -8.734 0.161 1.00 97.44 98 PHE A O 1
ATOM 806 N N . GLY A 1 99 ? 1.479 -6.703 0.434 1.00 95.56 99 GLY A N 1
ATOM 807 C CA . GLY A 1 99 ? 2.605 -6.936 -0.468 1.00 95.56 99 GLY A CA 1
ATOM 808 C C . GLY A 1 99 ? 3.556 -8.023 0.042 1.00 95.56 99 GLY A C 1
ATOM 809 O O . GLY A 1 99 ? 3.991 -8.864 -0.737 1.00 95.56 99 GLY A O 1
ATOM 810 N N . LEU A 1 100 ? 3.844 -8.052 1.349 1.00 97.00 100 LEU A N 1
ATOM 811 C CA . LEU A 1 100 ? 4.658 -9.103 1.971 1.00 97.00 100 LEU A CA 1
ATOM 812 C C . LEU A 1 100 ? 3.962 -10.466 1.941 1.00 97.00 100 LEU A C 1
ATOM 814 O O . LEU A 1 100 ? 4.623 -11.472 1.699 1.00 97.00 100 LEU A O 1
ATOM 818 N N . GLU A 1 101 ? 2.650 -10.499 2.181 1.00 97.62 101 GLU A N 1
ATOM 819 C CA . GLU A 1 101 ? 1.841 -11.718 2.070 1.00 97.62 101 GLU A CA 1
ATOM 820 C C . GLU A 1 101 ? 1.861 -12.242 0.626 1.00 97.62 101 GLU A C 1
ATOM 822 O O . GLU A 1 101 ? 2.221 -13.394 0.403 1.00 97.62 101 GLU A O 1
ATOM 827 N N . ALA A 1 102 ? 1.602 -11.375 -0.359 1.00 96.44 102 ALA A N 1
ATOM 828 C CA . ALA A 1 102 ? 1.649 -11.738 -1.773 1.00 96.44 102 ALA A CA 1
ATOM 829 C C . ALA A 1 102 ? 3.041 -12.229 -2.203 1.00 96.44 102 ALA A C 1
ATOM 831 O O . ALA A 1 102 ? 3.150 -13.237 -2.892 1.00 96.44 102 ALA A O 1
ATOM 832 N N . LEU A 1 103 ? 4.113 -11.560 -1.763 1.00 96.50 103 LEU A N 1
ATOM 833 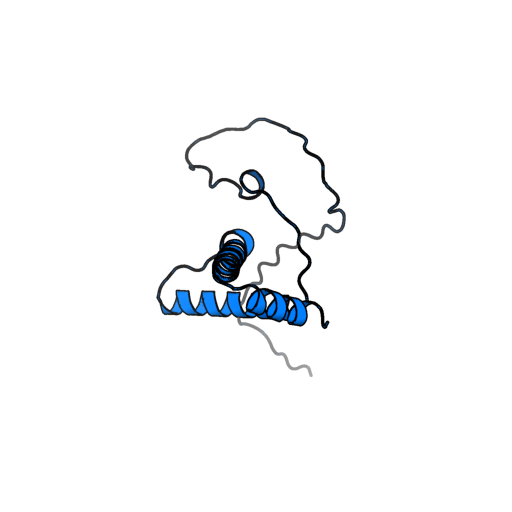C CA . LEU A 1 103 ? 5.482 -11.968 -2.082 1.00 96.50 103 LEU A CA 1
ATOM 834 C C . LEU A 1 103 ? 5.881 -13.288 -1.404 1.00 96.50 103 LEU A C 1
ATOM 836 O O . LEU A 1 103 ? 6.684 -14.033 -1.953 1.00 96.50 103 LEU A O 1
ATOM 840 N N . SER A 1 104 ? 5.338 -13.584 -0.219 1.00 96.56 104 SER A N 1
ATOM 841 C CA . SER A 1 104 ? 5.566 -14.862 0.465 1.00 96.56 104 SER A CA 1
ATOM 842 C C . SER A 1 104 ? 4.890 -16.041 -0.236 1.00 96.56 104 SER A C 1
ATOM 844 O O . SER A 1 104 ? 5.361 -17.169 -0.082 1.00 96.56 104 SER A O 1
ATOM 846 N N . ASP A 1 105 ? 3.782 -15.796 -0.935 1.00 97.56 105 ASP A N 1
ATOM 847 C CA . ASP A 1 105 ? 3.020 -16.822 -1.651 1.00 97.56 105 ASP A CA 1
ATOM 848 C C . ASP A 1 105 ? 3.472 -16.990 -3.114 1.00 97.56 105 ASP A C 1
ATOM 850 O O . ASP A 1 105 ? 3.207 -18.033 -3.715 1.00 97.56 105 ASP A O 1
ATOM 854 N N . ALA A 1 106 ? 4.156 -15.991 -3.679 1.00 97.62 106 ALA A N 1
ATOM 855 C CA . ALA A 1 106 ? 4.650 -15.997 -5.052 1.00 97.62 106 ALA A CA 1
ATOM 856 C C . ALA A 1 106 ? 5.802 -16.998 -5.264 1.00 97.62 106 ALA A C 1
ATOM 858 O O . ALA A 1 106 ? 6.677 -17.165 -4.410 1.00 97.62 106 ALA A O 1
ATOM 859 N N . ASP A 1 107 ? 5.823 -17.637 -6.435 1.00 97.75 107 ASP A N 1
ATOM 860 C CA . ASP A 1 107 ? 6.941 -18.471 -6.877 1.00 97.75 107 ASP A CA 1
ATOM 861 C C . ASP A 1 107 ? 8.017 -17.663 -7.625 1.00 97.75 107 ASP A C 1
ATOM 863 O O . ASP A 1 107 ? 7.868 -16.468 -7.897 1.00 97.75 107 ASP A O 1
ATOM 867 N N . ASP A 1 108 ? 9.136 -18.321 -7.941 1.00 97.81 108 ASP A N 1
ATOM 868 C CA . ASP A 1 108 ? 10.285 -17.682 -8.588 1.00 97.81 108 ASP A CA 1
ATOM 869 C C . ASP A 1 108 ? 9.906 -17.009 -9.925 1.00 97.81 108 ASP A C 1
ATOM 871 O O . ASP A 1 108 ? 10.419 -15.931 -10.236 1.00 97.81 108 ASP A O 1
ATOM 875 N N . ASP A 1 109 ? 8.997 -17.611 -10.701 1.00 97.50 109 ASP A N 1
ATOM 876 C CA . ASP A 1 109 ? 8.579 -17.104 -12.012 1.00 97.50 109 ASP A CA 1
ATOM 877 C C . ASP A 1 109 ? 7.649 -15.883 -11.870 1.00 97.50 109 ASP A C 1
ATOM 879 O O . ASP A 1 109 ? 7.791 -14.897 -12.607 1.00 97.50 109 ASP A O 1
ATOM 883 N N . GLU A 1 110 ? 6.728 -15.901 -10.900 1.00 96.75 110 GLU A N 1
ATOM 884 C CA . GLU A 1 110 ? 5.864 -14.758 -10.589 1.00 96.75 110 GLU A CA 1
ATOM 885 C C . GLU A 1 110 ? 6.686 -13.556 -10.105 1.00 96.75 110 GLU A C 1
ATOM 887 O O . GLU A 1 110 ? 6.477 -12.432 -10.572 1.00 96.75 110 GLU A O 1
ATOM 892 N N . ILE A 1 111 ? 7.665 -13.784 -9.224 1.00 96.56 111 ILE A N 1
ATOM 893 C CA . ILE A 1 111 ? 8.551 -12.721 -8.732 1.00 96.56 111 ILE A CA 1
ATOM 894 C C . ILE A 1 111 ? 9.336 -12.094 -9.891 1.00 96.56 111 ILE A C 1
ATOM 896 O O . ILE A 1 111 ? 9.408 -10.868 -9.986 1.00 96.56 111 ILE A O 1
ATOM 900 N N . GLN A 1 112 ? 9.902 -12.905 -10.792 1.00 96.50 112 GLN A N 1
ATOM 901 C CA . GLN A 1 112 ? 10.632 -12.402 -11.964 1.00 96.50 112 GLN A CA 1
ATOM 902 C C . GLN A 1 112 ? 9.737 -11.582 -12.896 1.00 96.50 112 GLN A C 1
ATOM 904 O O . GLN A 1 112 ? 10.162 -10.539 -13.391 1.00 96.50 112 GLN A O 1
ATOM 909 N N . THR A 1 113 ? 8.495 -12.022 -13.101 1.00 95.56 113 THR A N 1
ATOM 910 C CA . THR A 1 113 ? 7.526 -11.311 -13.945 1.00 95.56 113 THR A CA 1
ATOM 911 C C . THR A 1 113 ? 7.229 -9.922 -13.381 1.00 95.56 113 THR A C 1
ATOM 913 O O . THR A 1 113 ? 7.376 -8.931 -14.091 1.00 95.56 113 THR A O 1
ATOM 916 N N . ARG A 1 114 ? 6.917 -9.824 -12.081 1.00 91.56 114 ARG A N 1
ATOM 917 C CA . ARG A 1 114 ? 6.633 -8.533 -11.429 1.00 91.56 114 ARG A CA 1
ATOM 918 C C . ARG A 1 114 ? 7.846 -7.601 -11.394 1.00 91.56 114 ARG A C 1
ATOM 920 O O . ARG A 1 114 ? 7.695 -6.389 -11.495 1.00 91.56 114 ARG A O 1
ATOM 927 N N . LEU A 1 115 ? 9.057 -8.145 -11.253 1.00 93.00 115 LEU A N 1
ATOM 928 C CA . LEU A 1 115 ? 10.283 -7.341 -11.312 1.00 93.00 115 LEU A CA 1
ATOM 929 C C . LEU A 1 115 ? 10.511 -6.726 -12.697 1.00 93.00 115 LEU A C 1
ATOM 931 O O . LEU A 1 115 ? 10.979 -5.590 -12.772 1.00 93.00 115 LEU A O 1
ATOM 935 N N . ALA A 1 116 ? 10.197 -7.457 -13.771 1.00 92.81 116 ALA A N 1
ATOM 936 C CA . ALA A 1 116 ? 10.311 -6.942 -15.134 1.00 92.81 116 ALA A CA 1
ATOM 937 C C . ALA A 1 116 ? 9.341 -5.777 -15.374 1.00 92.81 116 ALA A C 1
ATOM 939 O O . ALA A 1 116 ? 9.762 -4.740 -15.872 1.00 92.81 116 ALA A O 1
ATOM 940 N N . GLU A 1 117 ? 8.093 -5.901 -14.914 1.00 88.38 117 GLU A N 1
ATOM 941 C CA . GLU A 1 117 ? 7.072 -4.849 -15.041 1.00 88.38 117 GLU A CA 1
ATOM 942 C C . GLU A 1 117 ? 7.488 -3.529 -14.371 1.00 88.38 117 GLU A C 1
ATOM 944 O O . GLU A 1 117 ? 7.249 -2.466 -14.926 1.00 88.38 117 GLU A O 1
ATOM 949 N N . ILE A 1 118 ? 8.162 -3.589 -13.217 1.00 86.38 118 ILE A N 1
ATOM 950 C CA . ILE A 1 118 ? 8.636 -2.395 -12.489 1.00 86.38 118 ILE A CA 1
ATOM 951 C C . ILE A 1 118 ? 9.916 -1.803 -13.112 1.00 86.38 118 ILE A C 1
ATOM 953 O O . ILE A 1 118 ? 10.228 -0.635 -12.900 1.00 86.38 118 ILE A O 1
ATOM 957 N N . SER A 1 119 ? 10.706 -2.613 -13.825 1.00 69.69 119 SER A N 1
ATOM 958 C CA . SER A 1 119 ? 12.020 -2.206 -14.354 1.00 69.69 119 SER A CA 1
ATOM 959 C C . SER A 1 119 ? 11.981 -1.709 -15.801 1.00 69.69 119 SER A C 1
ATOM 961 O O . SER A 1 119 ? 12.980 -1.161 -16.263 1.00 69.69 119 SER A O 1
ATOM 963 N N . ASP A 1 120 ? 10.881 -1.941 -16.517 1.00 61.53 120 ASP A N 1
ATOM 964 C CA . ASP A 1 120 ? 10.702 -1.555 -17.923 1.00 61.53 120 ASP A CA 1
ATOM 965 C C . ASP A 1 120 ? 10.231 -0.089 -18.103 1.00 61.53 120 ASP A C 1
ATOM 967 O O . ASP A 1 120 ? 9.869 0.305 -19.216 1.00 61.53 120 ASP A O 1
ATOM 971 N N . GLU A 1 121 ? 10.285 0.725 -17.040 1.00 54.38 121 GLU A N 1
ATOM 972 C CA . GLU A 1 121 ? 9.987 2.172 -17.030 1.00 54.38 121 GLU A CA 1
ATOM 973 C C . GLU A 1 121 ? 11.232 3.064 -17.226 1.00 54.38 121 GLU A C 1
ATOM 975 O O . GLU A 1 121 ? 12.275 2.837 -16.562 1.00 54.38 121 GLU A O 1
#

pLDDT: mean 74.28, std 23.99, range [33.19, 97.81]